Protein AF-A0A7H1B379-F1 (afdb_monomer_lite)

Foldseek 3Di:
DPPPDDDDDDDDDDPVVVCVVPPLDDDDQLADDPDCPPPDDPVSVVSRVVSCCCPNPPNDDHRDDPVRVCVVVVVVVVVVVVD

Sequence (83 aa):
MARGEVVEVQEPLSRGELYRLTAHEQPVAYALEPGGARGFSFRQRVRARLAKAMFGPGTFVPKATAE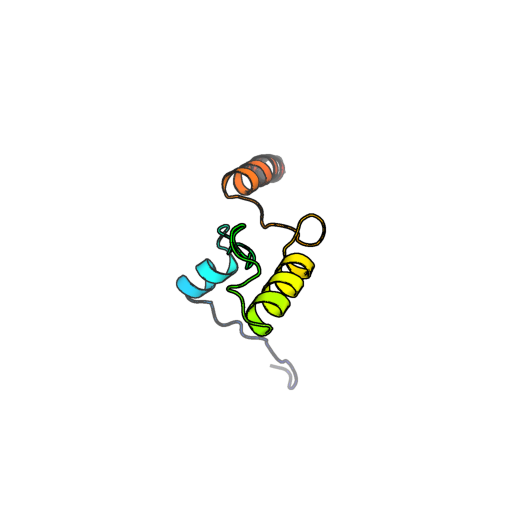EYRALHAGWHESERAD

Structure (mmCIF, N/CA/C/O backbone):
data_AF-A0A7H1B379-F1
#
_entry.id   AF-A0A7H1B379-F1
#
loop_
_atom_site.group_PDB
_atom_site.id
_atom_site.type_symbol
_atom_site.label_atom_id
_atom_site.label_alt_id
_atom_site.label_comp_id
_atom_site.label_asym_id
_atom_site.label_entity_id
_atom_site.label_seq_id
_atom_site.pdbx_PDB_ins_code
_atom_site.Cartn_x
_atom_site.Cartn_y
_atom_site.Cartn_z
_atom_site.occupancy
_atom_site.B_iso_or_equiv
_atom_site.auth_seq_id
_atom_site.auth_comp_id
_atom_site.auth_asym_id
_atom_site.auth_atom_id
_atom_site.pdbx_PDB_model_num
ATOM 1 N N . MET A 1 1 ? 36.398 -12.337 -23.650 1.00 56.53 1 MET A N 1
ATOM 2 C CA . MET A 1 1 ? 35.824 -11.666 -22.470 1.00 56.53 1 MET A CA 1
ATOM 3 C C . MET A 1 1 ? 36.947 -10.923 -21.771 1.00 56.53 1 MET A C 1
ATOM 5 O O . MET A 1 1 ? 37.856 -11.567 -21.250 1.00 56.53 1 MET A O 1
ATOM 9 N N . ALA A 1 2 ? 36.975 -9.595 -21.898 1.00 67.62 2 ALA A N 1
ATOM 10 C CA . ALA A 1 2 ? 37.982 -8.762 -21.248 1.00 67.62 2 ALA A CA 1
ATOM 11 C C . ALA A 1 2 ? 37.813 -8.871 -19.724 1.00 67.62 2 ALA A C 1
ATOM 13 O O . ALA A 1 2 ? 36.696 -8.942 -19.215 1.00 67.62 2 ALA A O 1
ATOM 14 N N . ARG A 1 3 ? 38.920 -8.963 -18.983 1.00 65.19 3 ARG A N 1
ATOM 15 C CA . ARG A 1 3 ? 38.877 -9.120 -17.523 1.00 65.19 3 ARG A CA 1
ATOM 16 C C . ARG A 1 3 ? 38.347 -7.819 -16.908 1.00 65.19 3 ARG A C 1
ATOM 18 O O . ARG A 1 3 ? 39.074 -6.833 -16.905 1.00 65.19 3 ARG A O 1
ATOM 25 N N . GLY A 1 4 ? 37.107 -7.824 -16.414 1.00 78.19 4 GLY A N 1
ATOM 26 C CA . GLY A 1 4 ? 36.507 -6.680 -15.709 1.00 78.19 4 GLY A CA 1
ATOM 27 C C . GLY A 1 4 ? 35.033 -6.395 -16.014 1.00 78.19 4 GLY A C 1
ATOM 28 O O . GLY A 1 4 ? 34.441 -5.568 -15.330 1.00 78.19 4 GLY A O 1
ATOM 29 N N . GLU A 1 5 ? 34.424 -7.063 -16.994 1.00 78.94 5 GLU A N 1
ATOM 30 C CA . GLU A 1 5 ? 32.997 -6.887 -17.287 1.00 78.94 5 GLU A CA 1
ATOM 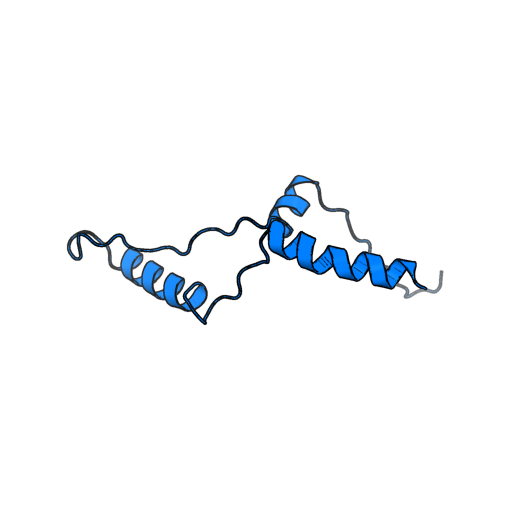31 C C . GLU A 1 5 ? 32.142 -7.676 -16.284 1.00 78.94 5 GLU A C 1
ATOM 33 O O . GLU A 1 5 ? 32.229 -8.902 -16.196 1.00 78.94 5 GLU A O 1
ATOM 38 N N . VAL A 1 6 ? 31.327 -6.959 -15.510 1.00 85.19 6 VAL A N 1
ATOM 39 C CA . VAL A 1 6 ? 30.289 -7.533 -14.647 1.00 85.19 6 VAL A CA 1
ATOM 40 C C . VAL A 1 6 ? 28.964 -7.411 -15.387 1.00 85.19 6 VAL A C 1
ATOM 42 O O . VAL A 1 6 ? 28.618 -6.326 -15.852 1.00 85.19 6 VAL A O 1
ATOM 45 N N . VAL A 1 7 ? 28.224 -8.514 -15.489 1.00 85.94 7 VAL A N 1
ATOM 46 C CA . VAL A 1 7 ? 26.847 -8.513 -15.989 1.00 85.94 7 VAL A CA 1
ATOM 47 C C . VAL A 1 7 ? 25.896 -8.664 -14.811 1.00 85.94 7 VAL A C 1
ATOM 49 O O . VAL A 1 7 ? 26.070 -9.547 -13.970 1.00 85.94 7 VAL A O 1
ATOM 52 N N . GLU A 1 8 ? 24.895 -7.794 -14.742 1.00 89.00 8 GLU A N 1
ATOM 53 C CA . GLU A 1 8 ? 23.793 -7.963 -13.805 1.00 89.00 8 GLU A CA 1
ATOM 54 C C . GLU A 1 8 ? 22.820 -8.996 -14.378 1.00 89.00 8 GLU A C 1
ATOM 56 O O . GLU A 1 8 ? 22.284 -8.827 -15.474 1.00 89.00 8 GLU A O 1
ATOM 61 N N . VAL A 1 9 ? 22.618 -10.091 -13.649 1.00 90.38 9 VAL A N 1
ATOM 62 C CA . VAL A 1 9 ? 21.652 -11.128 -14.016 1.00 90.38 9 VAL A CA 1
ATOM 63 C C . VAL A 1 9 ? 20.400 -10.914 -13.174 1.00 90.38 9 VAL A C 1
ATOM 65 O O . VAL A 1 9 ? 20.448 -11.061 -11.956 1.00 90.38 9 VAL A O 1
ATOM 68 N N . GLN A 1 10 ? 19.289 -10.572 -13.826 1.00 92.00 10 GLN A N 1
ATOM 69 C CA . GLN A 1 10 ? 17.987 -10.435 -13.172 1.00 92.00 10 GLN A CA 1
ATOM 70 C C . GLN A 1 10 ? 17.286 -11.795 -13.121 1.00 92.00 10 GLN A C 1
ATOM 72 O O . GLN A 1 10 ? 17.041 -12.406 -14.164 1.00 92.00 10 GLN A O 1
ATOM 77 N N . GLU A 1 11 ? 16.940 -12.265 -11.924 1.00 93.81 11 GLU A N 1
ATOM 78 C CA . GLU A 1 11 ? 16.074 -13.435 -11.757 1.00 93.81 11 GLU A CA 1
ATOM 79 C C . GLU A 1 11 ? 14.603 -13.030 -11.973 1.00 93.81 11 GLU A C 1
ATOM 81 O O . GLU A 1 11 ? 14.135 -12.073 -11.347 1.00 93.81 11 GLU A O 1
ATOM 86 N N . PRO A 1 12 ? 13.842 -13.723 -12.846 1.00 93.19 12 PRO A N 1
ATOM 87 C CA . PRO A 1 12 ? 12.427 -13.433 -13.026 1.00 93.19 12 PRO A CA 1
ATOM 88 C C . PRO A 1 12 ? 11.634 -13.686 -11.745 1.00 93.19 12 PRO A C 1
ATOM 90 O O . PRO A 1 12 ? 11.714 -14.758 -11.147 1.00 93.19 12 PRO A O 1
ATOM 93 N N . LEU A 1 13 ? 10.791 -12.726 -11.376 1.00 95.69 13 LEU A N 1
ATOM 94 C CA . LEU A 1 13 ? 9.861 -12.900 -10.268 1.00 95.69 13 LEU A CA 1
ATOM 95 C C . LEU A 1 13 ? 8.809 -13.962 -10.596 1.00 95.69 13 LEU A C 1
ATOM 97 O O . LEU A 1 13 ? 8.292 -14.045 -11.716 1.00 95.69 13 LEU A O 1
ATOM 101 N N . SER A 1 14 ? 8.421 -14.731 -9.583 1.00 96.38 14 SER A N 1
ATOM 102 C CA . SER A 1 14 ? 7.274 -15.623 -9.691 1.00 96.38 14 SER A CA 1
ATOM 103 C C . SER A 1 14 ? 5.984 -14.829 -9.932 1.00 96.38 14 SER A C 1
ATOM 105 O O . SER A 1 14 ? 5.846 -13.653 -9.577 1.00 96.38 14 SER A O 1
ATOM 107 N N . ARG A 1 15 ? 4.960 -15.494 -10.479 1.00 94.19 15 ARG A N 1
ATOM 108 C CA . ARG A 1 15 ? 3.662 -14.855 -10.751 1.00 94.19 15 ARG A CA 1
ATOM 109 C C . ARG A 1 15 ? 3.009 -14.255 -9.497 1.00 94.19 15 ARG A C 1
ATOM 111 O O . ARG A 1 15 ? 2.345 -13.226 -9.590 1.00 94.19 15 ARG A O 1
ATOM 118 N N . GLY A 1 16 ? 3.200 -14.878 -8.333 1.00 94.12 16 GLY A N 1
ATOM 119 C CA . GLY A 1 16 ? 2.672 -14.372 -7.063 1.00 94.12 16 GLY A CA 1
ATOM 120 C C . GLY A 1 16 ? 3.384 -13.108 -6.577 1.00 94.12 16 GLY A C 1
ATOM 121 O O . GLY A 1 16 ? 2.748 -12.220 -6.010 1.00 94.12 16 GLY A O 1
ATOM 122 N N . GLU A 1 17 ? 4.688 -12.994 -6.825 1.00 94.25 17 GLU A N 1
ATOM 123 C CA . GLU A 1 17 ? 5.467 -11.795 -6.498 1.00 94.25 17 GLU A CA 1
ATOM 124 C C . GLU A 1 17 ? 5.116 -10.636 -7.421 1.00 94.25 17 GLU A C 1
ATOM 126 O O . GLU A 1 17 ? 4.884 -9.529 -6.937 1.00 94.25 17 GLU A O 1
ATOM 131 N N . LEU A 1 18 ? 4.971 -10.910 -8.721 1.00 93.50 18 LEU A N 1
ATOM 132 C CA . LEU A 1 18 ? 4.467 -9.929 -9.678 1.00 93.50 18 LEU A CA 1
ATOM 133 C C . LEU A 1 18 ? 3.105 -9.396 -9.238 1.00 93.50 18 LEU A C 1
ATOM 135 O O . LEU A 1 18 ? 2.957 -8.188 -9.096 1.00 93.50 18 LEU A O 1
ATOM 139 N N . TYR A 1 19 ? 2.149 -10.282 -8.928 1.00 90.31 19 TYR A N 1
ATOM 140 C CA . TYR A 1 19 ? 0.830 -9.872 -8.443 1.00 90.31 19 TYR A CA 1
ATOM 141 C C . TYR A 1 19 ? 0.923 -8.974 -7.203 1.00 90.31 19 TYR A C 1
ATOM 143 O O . TYR A 1 19 ? 0.269 -7.940 -7.143 1.00 90.31 19 TYR A O 1
ATOM 151 N N . ARG A 1 20 ? 1.769 -9.315 -6.225 1.00 88.19 20 ARG A N 1
ATOM 152 C CA . ARG A 1 20 ? 1.936 -8.512 -5.003 1.00 88.19 20 ARG A CA 1
ATOM 153 C C . ARG A 1 20 ? 2.406 -7.084 -5.298 1.00 88.19 20 ARG A C 1
ATOM 155 O O . ARG A 1 20 ? 1.985 -6.148 -4.624 1.00 88.19 20 ARG A O 1
ATOM 162 N N . LEU A 1 21 ? 3.282 -6.919 -6.285 1.00 87.44 21 LEU A N 1
ATOM 163 C CA . LEU A 1 21 ? 3.838 -5.618 -6.655 1.00 87.44 21 LEU A CA 1
ATOM 164 C C . LEU A 1 21 ? 2.873 -4.812 -7.533 1.00 87.44 21 LEU A C 1
ATOM 166 O O . LEU A 1 21 ? 2.717 -3.602 -7.337 1.00 87.44 21 LEU A O 1
ATOM 170 N N . THR A 1 22 ? 2.189 -5.477 -8.463 1.00 88.38 22 THR A N 1
ATOM 171 C CA . THR A 1 22 ? 1.376 -4.823 -9.496 1.00 88.38 22 THR A CA 1
ATOM 172 C C . THR A 1 22 ? -0.114 -4.763 -9.179 1.00 88.38 22 THR A C 1
ATOM 174 O O . THR A 1 22 ? -0.837 -4.047 -9.865 1.00 88.38 22 THR A O 1
ATOM 177 N N . ALA A 1 23 ? -0.590 -5.436 -8.127 1.00 90.44 23 ALA A N 1
ATOM 178 C CA . ALA A 1 23 ? -1.994 -5.383 -7.737 1.00 90.44 23 ALA A CA 1
ATOM 179 C C . ALA A 1 23 ? -2.456 -3.940 -7.476 1.00 90.44 23 ALA A C 1
ATOM 181 O O . ALA A 1 23 ? -1.784 -3.150 -6.794 1.00 90.44 23 ALA A O 1
ATOM 182 N N . HIS A 1 24 ? -3.634 -3.636 -8.023 1.00 88.50 24 HIS A N 1
ATOM 183 C CA . HIS A 1 24 ? -4.321 -2.357 -7.866 1.00 88.50 24 HIS A CA 1
ATOM 184 C C . HIS A 1 24 ? -4.992 -2.231 -6.493 1.00 88.50 24 HIS A C 1
ATOM 186 O O . HIS A 1 24 ? -5.072 -1.131 -5.956 1.00 88.50 24 HIS A O 1
ATOM 192 N N . GLU A 1 25 ? -5.426 -3.347 -5.895 1.00 84.62 25 GLU A N 1
ATOM 193 C CA . GLU A 1 25 ? -6.016 -3.365 -4.553 1.00 84.62 25 GLU A CA 1
ATOM 194 C C . GLU A 1 25 ? -5.014 -2.820 -3.523 1.00 84.62 25 GLU A C 1
ATOM 196 O O . GLU A 1 25 ? -3.886 -3.309 -3.413 1.00 84.62 25 GLU A O 1
ATOM 201 N N . GLN A 1 26 ? -5.413 -1.775 -2.792 1.00 79.75 26 GLN A N 1
ATOM 202 C CA . GLN A 1 26 ? -4.606 -1.165 -1.738 1.00 79.75 26 GLN A CA 1
ATOM 203 C C . GLN A 1 26 ? -5.210 -1.479 -0.367 1.00 79.75 26 GLN A C 1
ATOM 205 O O . GLN A 1 26 ? -6.419 -1.315 -0.185 1.00 79.75 26 GLN A O 1
ATOM 210 N N . PRO A 1 27 ? -4.398 -1.892 0.620 1.00 75.75 27 PRO A N 1
ATOM 211 C CA . PRO A 1 27 ? -4.886 -2.069 1.978 1.00 75.75 27 PRO A CA 1
ATOM 212 C C . PRO A 1 27 ? -5.373 -0.732 2.543 1.00 75.75 27 PRO A C 1
ATOM 214 O O . PRO A 1 27 ? -4.724 0.304 2.389 1.00 75.75 27 PRO A O 1
ATOM 217 N N . VAL A 1 28 ? -6.510 -0.761 3.236 1.00 82.81 28 VAL A N 1
ATOM 218 C CA . VAL A 1 28 ? -7.065 0.433 3.879 1.00 82.81 28 VAL A CA 1
ATOM 219 C C . VAL A 1 28 ? -6.182 0.836 5.060 1.00 82.81 28 VAL A C 1
ATOM 221 O O . VAL A 1 28 ? -5.746 -0.003 5.855 1.00 82.81 28 VAL A O 1
ATOM 224 N N . ALA A 1 29 ? -5.923 2.138 5.181 1.00 86.19 29 ALA A N 1
ATOM 225 C CA . ALA A 1 29 ? -5.197 2.701 6.309 1.00 86.19 29 ALA A CA 1
ATOM 226 C C . ALA A 1 29 ? -5.842 2.281 7.637 1.00 86.19 29 ALA A C 1
ATOM 228 O O . ALA A 1 29 ? -7.061 2.332 7.793 1.00 86.19 29 ALA A O 1
ATOM 229 N N . TYR A 1 30 ? -5.022 1.905 8.622 1.00 90.12 30 TYR A N 1
ATOM 230 C CA . TYR A 1 30 ? -5.534 1.552 9.944 1.00 90.12 30 TYR A CA 1
ATOM 231 C C . TYR A 1 30 ? -6.295 2.735 10.564 1.00 90.12 30 TYR A C 1
ATOM 233 O O . TYR A 1 30 ? -5.704 3.777 10.856 1.00 90.12 30 TYR A O 1
ATOM 241 N N . ALA A 1 31 ? -7.589 2.543 10.806 1.00 89.50 31 ALA A N 1
ATOM 242 C CA . ALA A 1 31 ? -8.473 3.514 11.430 1.00 89.50 31 ALA A CA 1
ATOM 243 C C . ALA A 1 31 ? -9.086 2.944 12.717 1.00 89.50 31 ALA A C 1
ATOM 245 O O . ALA A 1 31 ? -9.221 1.732 12.885 1.00 89.50 31 ALA A O 1
ATOM 246 N N . LEU A 1 32 ? -9.415 3.835 13.652 1.00 89.12 32 LEU A N 1
ATOM 247 C CA . LEU A 1 32 ? -10.211 3.491 14.828 1.00 89.12 32 LEU A CA 1
ATOM 248 C C . LEU A 1 32 ? -11.668 3.813 14.515 1.00 89.12 32 LEU A C 1
ATOM 250 O O . LEU A 1 32 ? -11.966 4.953 14.159 1.00 89.12 32 LEU A O 1
ATOM 254 N N . GLU A 1 33 ? -12.553 2.837 14.692 1.00 82.81 33 GLU A N 1
ATOM 255 C CA . GLU A 1 33 ? -13.986 3.036 14.486 1.00 82.81 33 GLU A CA 1
ATOM 256 C C . GLU A 1 33 ? -14.557 4.070 15.479 1.00 82.81 33 GLU A C 1
ATOM 258 O O . GLU A 1 33 ? -14.202 4.061 16.671 1.00 82.81 33 GLU A O 1
ATOM 263 N N . PRO A 1 34 ? -15.443 4.976 15.026 1.00 70.00 34 PRO A N 1
ATOM 264 C CA . PRO A 1 34 ? -16.122 5.914 15.907 1.00 70.00 34 PRO A CA 1
ATOM 265 C C . PRO A 1 34 ? -17.083 5.152 16.834 1.00 70.00 34 PRO A C 1
ATOM 267 O O . PRO A 1 34 ? -18.006 4.488 16.379 1.00 70.00 34 PRO A O 1
ATOM 270 N N . GLY A 1 35 ? -16.867 5.235 18.153 1.00 67.56 35 GLY A N 1
ATOM 271 C CA . GLY A 1 35 ? -17.734 4.547 19.124 1.00 67.56 35 GLY A CA 1
ATOM 272 C C . GLY A 1 35 ? -17.144 4.260 20.506 1.00 67.56 35 GLY A C 1
ATOM 273 O O . GLY A 1 35 ? -17.877 3.871 21.408 1.00 67.56 35 GLY A O 1
ATOM 274 N N . GLY A 1 36 ? -15.849 4.490 20.745 1.00 58.12 36 GLY A N 1
ATOM 275 C CA . GLY A 1 36 ? -15.307 4.253 22.084 1.00 58.12 36 GLY A CA 1
ATOM 276 C C . GLY A 1 36 ? -13.896 4.767 22.310 1.00 58.12 36 GLY A C 1
ATOM 277 O O . GLY A 1 36 ? -12.945 3.993 22.322 1.00 58.12 36 GLY A O 1
ATOM 278 N N . ALA A 1 37 ? -13.747 6.055 22.635 1.00 57.91 37 ALA A N 1
ATOM 279 C CA . ALA A 1 37 ? -12.474 6.596 23.133 1.00 57.91 37 ALA A CA 1
ATOM 280 C C . ALA A 1 37 ? -11.954 5.861 24.396 1.00 57.91 37 ALA A C 1
ATOM 282 O O . ALA A 1 37 ? -10.764 5.938 24.709 1.00 57.91 37 ALA A O 1
ATOM 283 N N . ARG A 1 38 ? -12.834 5.125 25.096 1.00 65.38 38 ARG A N 1
ATOM 284 C CA . ARG A 1 38 ? -12.532 4.318 26.292 1.00 65.38 38 ARG A CA 1
ATOM 285 C C . ARG A 1 38 ? -12.048 2.887 26.017 1.00 65.38 38 ARG A C 1
ATOM 287 O O . ARG A 1 38 ? -11.698 2.212 26.974 1.00 65.38 38 ARG A O 1
ATOM 294 N N . GLY A 1 39 ? -11.990 2.429 24.764 1.00 77.56 39 GLY A N 1
ATOM 295 C CA . GLY A 1 39 ? -11.617 1.041 24.437 1.00 77.56 39 GLY A CA 1
ATOM 296 C C . GLY A 1 39 ? -10.214 0.839 23.854 1.00 77.56 39 GLY A C 1
ATOM 297 O O . GLY A 1 39 ? -9.742 -0.292 23.783 1.00 77.56 39 GLY A O 1
ATOM 298 N N . PHE A 1 40 ? -9.531 1.903 23.424 1.00 86.38 40 PHE A N 1
ATOM 299 C CA . PHE A 1 40 ? -8.282 1.765 22.670 1.00 86.38 40 PHE A CA 1
ATOM 300 C C . PHE A 1 40 ? -7.037 1.959 23.535 1.00 86.38 40 PHE A C 1
ATOM 302 O O . PHE A 1 40 ? -6.871 2.963 24.231 1.00 86.38 40 PHE A O 1
ATOM 309 N N . SER A 1 41 ? -6.100 1.023 23.417 1.00 90.94 41 SER A N 1
ATOM 310 C CA . SER A 1 41 ? -4.754 1.140 23.969 1.00 90.94 41 SER A CA 1
ATOM 311 C C . SER A 1 41 ? -4.003 2.346 23.388 1.00 90.94 41 SER A C 1
ATOM 313 O O . SER A 1 41 ? -4.297 2.858 22.303 1.00 90.94 41 SER A O 1
ATOM 315 N N . PHE A 1 42 ? -2.968 2.799 24.098 1.00 92.00 42 PHE A N 1
ATOM 316 C CA . PHE A 1 42 ? -2.059 3.828 23.585 1.00 92.00 42 PHE A CA 1
ATOM 317 C C . PHE A 1 42 ? -1.437 3.431 22.235 1.00 92.00 42 PHE A C 1
ATOM 319 O O . PHE A 1 42 ? -1.417 4.240 21.311 1.00 92.00 42 PHE A O 1
ATOM 326 N N . ARG 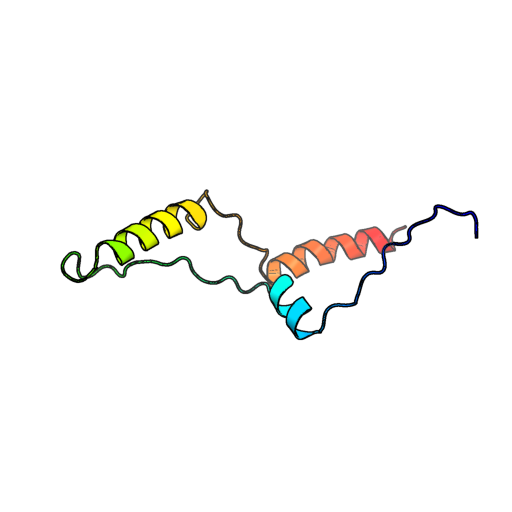A 1 43 ? -1.022 2.165 22.081 1.00 94.44 43 ARG A N 1
ATOM 327 C CA . ARG A 1 43 ? -0.424 1.651 20.838 1.00 94.44 43 ARG A CA 1
ATOM 328 C C . ARG A 1 43 ? -1.380 1.749 19.648 1.00 94.44 43 ARG A C 1
ATOM 330 O O . ARG A 1 43 ? -0.967 2.193 18.582 1.00 94.44 43 ARG A O 1
ATOM 337 N N . GLN A 1 44 ? -2.656 1.405 19.833 1.00 92.88 44 GLN A N 1
ATOM 338 C CA . GLN A 1 44 ? -3.678 1.545 18.785 1.00 92.88 44 GLN A CA 1
ATOM 339 C C . GLN A 1 44 ? -3.858 3.010 18.370 1.00 92.88 44 GLN A C 1
ATOM 341 O O . GLN A 1 44 ? -3.901 3.318 17.183 1.00 92.88 44 GLN A O 1
ATOM 346 N N . ARG A 1 45 ? -3.874 3.935 19.336 1.00 91.44 45 ARG A N 1
ATOM 347 C CA . ARG A 1 45 ? -3.978 5.377 19.059 1.00 91.44 45 ARG A CA 1
ATOM 348 C C . ARG A 1 45 ? -2.773 5.922 18.295 1.00 91.44 45 ARG A C 1
ATOM 350 O O . ARG A 1 45 ? -2.953 6.705 17.365 1.00 91.44 45 ARG A O 1
ATOM 357 N N . VAL A 1 46 ? -1.561 5.501 18.656 1.00 95.00 46 VAL A N 1
ATOM 358 C CA . VAL A 1 46 ? -0.338 5.872 17.925 1.00 95.00 46 VAL A CA 1
ATOM 359 C C . VAL A 1 46 ? -0.368 5.308 16.506 1.00 95.00 46 VAL A C 1
ATOM 361 O O . VAL A 1 46 ? -0.147 6.054 15.556 1.00 95.00 46 VAL A O 1
ATOM 364 N N . ARG A 1 47 ? -0.724 4.027 16.345 1.00 94.75 47 ARG A N 1
ATOM 365 C CA . ARG A 1 47 ? -0.842 3.388 15.028 1.00 94.75 47 ARG A CA 1
ATOM 366 C C . ARG A 1 47 ? -1.846 4.112 14.132 1.00 94.75 47 ARG A C 1
ATOM 368 O O . ARG A 1 47 ? -1.534 4.362 12.977 1.00 94.75 47 ARG A O 1
ATOM 375 N N . ALA A 1 48 ? -3.010 4.491 14.659 1.00 92.88 48 ALA A N 1
ATOM 376 C CA . ALA A 1 48 ? -4.028 5.229 13.908 1.00 92.88 48 ALA A CA 1
ATOM 377 C C . ALA A 1 48 ? -3.558 6.623 13.486 1.00 92.88 48 ALA A C 1
ATOM 379 O O . ALA A 1 48 ? -3.797 7.046 12.358 1.00 92.88 48 ALA A O 1
ATOM 380 N N . ARG A 1 49 ? -2.840 7.330 14.367 1.00 93.19 49 ARG A N 1
ATOM 381 C CA . ARG A 1 49 ? -2.239 8.626 14.027 1.00 93.19 49 ARG A CA 1
ATOM 382 C C . ARG A 1 49 ? -1.212 8.500 12.907 1.00 93.19 49 ARG A C 1
ATOM 384 O O . ARG A 1 49 ? -1.273 9.277 11.961 1.00 93.19 49 ARG A O 1
ATOM 391 N N . LEU A 1 50 ? -0.309 7.525 13.001 1.00 95.44 50 LEU A N 1
ATOM 392 C CA . LEU A 1 50 ? 0.713 7.308 11.980 1.00 95.44 50 LEU A CA 1
ATOM 393 C C . LEU A 1 50 ? 0.091 6.866 10.651 1.00 95.44 50 LEU A C 1
ATOM 395 O O . LEU A 1 50 ? 0.440 7.405 9.608 1.00 95.44 50 LEU A O 1
ATOM 399 N N . ALA A 1 51 ? -0.881 5.954 10.693 1.00 93.69 51 ALA A N 1
ATOM 400 C CA . ALA A 1 51 ? -1.596 5.514 9.503 1.00 93.69 51 ALA A CA 1
ATOM 401 C C . ALA A 1 51 ? -2.310 6.680 8.810 1.00 93.69 51 ALA A C 1
ATOM 403 O O . ALA A 1 51 ? -2.180 6.829 7.603 1.00 93.69 51 ALA A O 1
ATOM 404 N N . LYS A 1 52 ? -2.983 7.562 9.558 1.00 91.25 52 LYS A N 1
ATOM 405 C CA . LYS A 1 52 ? -3.579 8.779 8.988 1.00 91.25 52 LYS A CA 1
ATOM 406 C C . LYS A 1 52 ? -2.527 9.725 8.401 1.00 91.25 52 LYS A C 1
ATOM 408 O O . LYS A 1 52 ? -2.783 10.342 7.377 1.00 91.25 52 LYS A O 1
ATOM 413 N N . ALA A 1 53 ? -1.366 9.859 9.040 1.00 93.25 53 ALA A N 1
ATOM 414 C CA . ALA A 1 53 ? -0.299 10.722 8.540 1.00 93.25 53 ALA A CA 1
ATOM 415 C C . ALA A 1 53 ? 0.322 10.188 7.240 1.00 93.25 53 ALA A C 1
ATOM 417 O O . ALA A 1 53 ? 0.633 10.978 6.361 1.00 93.25 53 ALA A O 1
ATOM 418 N N . MET A 1 54 ? 0.466 8.869 7.095 1.00 92.25 54 MET A N 1
ATOM 419 C CA . MET A 1 54 ? 1.104 8.247 5.925 1.00 92.25 54 MET A CA 1
ATOM 420 C C . MET A 1 54 ? 0.134 7.904 4.789 1.00 92.25 54 MET A C 1
ATOM 422 O O . MET A 1 54 ? 0.529 7.896 3.632 1.00 92.25 54 MET A O 1
ATOM 426 N N . PHE A 1 55 ? -1.115 7.576 5.123 1.00 91.31 55 PHE A N 1
ATOM 427 C CA . PHE A 1 55 ? -2.100 7.000 4.200 1.00 91.31 55 PHE A CA 1
ATOM 428 C C . PHE A 1 55 ? -3.407 7.810 4.139 1.00 91.31 55 PHE A C 1
ATOM 430 O O . PHE A 1 55 ? -4.427 7.323 3.656 1.00 91.31 55 PHE A O 1
ATOM 437 N N . GLY A 1 56 ? -3.415 9.019 4.705 1.00 88.06 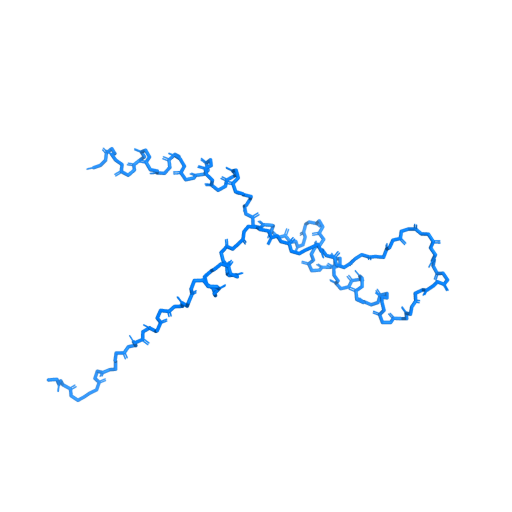56 GLY A N 1
ATOM 438 C CA . GLY A 1 56 ? -4.593 9.873 4.779 1.00 88.06 56 GLY A CA 1
ATOM 439 C C . GLY A 1 56 ? -4.782 10.761 3.546 1.00 88.06 56 GLY A C 1
ATOM 440 O O . GLY A 1 56 ? -3.931 10.810 2.654 1.00 88.06 56 GLY A O 1
ATOM 441 N N . PRO A 1 57 ? -5.899 11.510 3.497 1.00 86.88 57 PRO A N 1
ATOM 442 C CA . PRO A 1 57 ? -6.156 12.465 2.425 1.00 86.88 57 PRO A CA 1
ATOM 443 C C . PRO A 1 57 ? -5.008 13.470 2.285 1.00 86.88 57 PRO A C 1
ATOM 445 O O . PRO A 1 57 ? -4.614 14.105 3.263 1.00 86.88 57 PRO A O 1
ATOM 448 N N . GLY A 1 58 ? -4.476 13.613 1.071 1.00 89.62 58 GLY A N 1
ATOM 449 C CA . GLY A 1 58 ? -3.388 14.547 0.766 1.00 89.62 58 GLY A CA 1
ATOM 450 C C . GLY A 1 58 ? -1.992 14.105 1.218 1.00 89.62 58 GLY A C 1
ATOM 451 O O . GLY A 1 58 ? -1.032 14.816 0.944 1.00 89.62 58 GLY A O 1
ATOM 452 N N . THR A 1 59 ? -1.852 12.949 1.875 1.00 90.25 59 THR A N 1
ATOM 453 C CA . THR A 1 59 ? -0.543 12.396 2.272 1.00 90.25 59 THR A CA 1
ATOM 454 C C . THR A 1 59 ? -0.214 11.066 1.602 1.00 90.25 59 THR A C 1
ATOM 456 O O . THR A 1 59 ? 0.882 10.540 1.779 1.00 90.25 59 THR A O 1
ATOM 459 N N . PHE A 1 60 ? -1.141 10.554 0.791 1.00 89.25 60 PHE A N 1
ATOM 460 C CA . PHE A 1 60 ? -1.013 9.309 0.052 1.00 89.25 60 PHE A CA 1
ATOM 461 C C . PHE A 1 60 ? -1.474 9.480 -1.386 1.00 89.25 60 PHE A C 1
ATOM 463 O O . PHE A 1 60 ? -2.545 10.031 -1.642 1.00 89.25 60 PHE A O 1
ATOM 470 N N . VAL A 1 61 ? -0.666 8.973 -2.312 1.00 89.00 61 VAL A N 1
ATOM 471 C CA . VAL A 1 61 ? -1.025 8.873 -3.725 1.00 89.00 61 VAL A CA 1
ATOM 472 C C . VAL A 1 61 ? -1.514 7.444 -3.963 1.00 89.00 61 VAL A C 1
ATOM 474 O O . VAL A 1 61 ? -0.696 6.521 -3.901 1.00 89.00 61 VAL A O 1
ATOM 477 N N . PRO A 1 62 ? -2.824 7.221 -4.178 1.00 87.12 62 PRO A N 1
ATOM 478 C CA . PRO A 1 62 ? -3.331 5.885 -4.445 1.00 87.12 62 PRO A CA 1
ATOM 479 C C . PRO A 1 62 ? -2.803 5.378 -5.788 1.00 87.12 62 PRO A C 1
ATOM 481 O O . PRO A 1 62 ? -2.605 6.152 -6.727 1.00 87.12 62 PRO A O 1
ATOM 484 N N . LYS A 1 63 ? -2.599 4.060 -5.897 1.00 88.88 63 LYS A N 1
ATOM 485 C CA . LYS A 1 63 ? -2.401 3.442 -7.211 1.00 88.88 63 LYS A CA 1
ATOM 486 C C . LYS A 1 63 ? -3.650 3.672 -8.060 1.00 88.88 63 LYS A C 1
ATOM 488 O O . LYS A 1 63 ? -4.758 3.683 -7.525 1.00 88.88 63 LYS A O 1
ATOM 493 N N . ALA A 1 64 ? -3.460 3.781 -9.373 1.00 90.06 64 ALA A N 1
ATOM 494 C CA . ALA A 1 64 ? -4.575 3.778 -10.308 1.00 90.06 64 ALA A CA 1
ATOM 495 C C . ALA A 1 64 ? -5.424 2.520 -10.095 1.00 90.06 64 ALA A C 1
ATOM 497 O O . ALA A 1 64 ? -4.890 1.411 -9.958 1.00 90.06 64 ALA A O 1
ATOM 498 N N . THR A 1 65 ? -6.740 2.694 -10.085 1.00 90.31 65 THR A N 1
ATOM 499 C CA . THR A 1 65 ? -7.683 1.579 -10.161 1.00 90.31 65 THR A CA 1
ATOM 500 C C . THR A 1 65 ? -7.519 0.828 -11.481 1.00 90.31 65 THR A C 1
ATOM 502 O O . THR A 1 65 ? -6.895 1.308 -12.431 1.00 90.31 65 THR A O 1
ATOM 505 N N . ALA A 1 66 ? -8.098 -0.370 -11.564 1.00 89.06 66 ALA A N 1
ATOM 506 C CA . ALA A 1 66 ? -8.054 -1.144 -12.796 1.00 89.06 66 ALA A CA 1
ATOM 507 C C . ALA A 1 66 ? -8.784 -0.423 -13.951 1.00 89.06 66 ALA A C 1
ATOM 509 O O . ALA A 1 66 ? -8.326 -0.500 -15.090 1.00 89.06 66 ALA A O 1
ATOM 510 N N . GLU A 1 67 ? -9.889 0.290 -13.680 1.00 90.81 67 GLU A N 1
ATOM 511 C CA . GLU A 1 67 ? -10.554 1.137 -14.684 1.00 90.81 67 GLU A CA 1
ATOM 512 C C . GLU A 1 67 ? -9.661 2.291 -15.145 1.00 90.81 67 GLU A C 1
ATOM 514 O O . GLU A 1 67 ? -9.468 2.455 -16.349 1.00 90.81 67 GLU A O 1
ATOM 519 N N . GLU A 1 68 ? -9.101 3.067 -14.211 1.00 90.62 68 GLU A N 1
ATOM 520 C CA . GLU A 1 68 ? -8.252 4.221 -14.533 1.00 90.62 68 GLU A CA 1
ATOM 521 C C . GLU A 1 68 ? -6.998 3.797 -15.296 1.00 90.62 68 GLU A C 1
ATOM 523 O O . GLU A 1 68 ? -6.638 4.435 -16.279 1.00 90.62 68 GLU A O 1
ATOM 528 N N . TYR A 1 69 ? -6.365 2.690 -14.897 1.00 89.62 69 TYR A N 1
ATOM 529 C CA . TYR A 1 69 ? -5.211 2.142 -15.603 1.00 89.62 69 TYR A CA 1
ATOM 530 C C . TYR A 1 69 ? -5.553 1.806 -17.059 1.00 89.62 69 TYR A C 1
ATOM 532 O O . TYR A 1 69 ? -4.835 2.214 -17.972 1.00 89.62 69 TYR A O 1
ATOM 540 N N . ARG A 1 70 ? -6.678 1.113 -17.293 1.00 90.50 70 ARG A N 1
ATOM 541 C CA . ARG A 1 70 ? -7.143 0.792 -18.651 1.00 90.50 70 ARG A CA 1
ATOM 542 C C . ARG A 1 70 ? -7.452 2.052 -19.456 1.00 90.50 70 ARG A C 1
ATOM 544 O O . ARG A 1 70 ? -7.069 2.118 -20.617 1.00 90.50 70 ARG A O 1
ATOM 551 N N . ALA A 1 71 ? -8.113 3.040 -18.856 1.00 90.38 71 ALA A N 1
ATOM 552 C CA . ALA A 1 71 ? -8.445 4.296 -19.525 1.00 90.38 71 ALA A CA 1
ATOM 553 C C . ALA A 1 71 ? -7.188 5.097 -19.905 1.00 90.38 71 ALA A C 1
ATOM 555 O O . ALA A 1 71 ? -7.103 5.603 -21.021 1.00 90.38 71 ALA A O 1
ATOM 556 N N . LEU A 1 72 ? -6.194 5.156 -19.010 1.00 87.06 72 LEU A N 1
ATOM 557 C CA . LEU A 1 72 ? -4.906 5.796 -19.273 1.00 87.06 72 LEU A CA 1
ATOM 558 C C . LEU A 1 72 ? -4.164 5.091 -20.411 1.00 87.06 72 LEU A C 1
ATOM 560 O O . LEU A 1 72 ? -3.709 5.756 -21.331 1.00 87.06 72 LEU A O 1
ATOM 564 N N . HIS A 1 73 ? -4.090 3.759 -20.401 1.00 84.62 73 HIS A N 1
ATOM 565 C CA . HIS A 1 73 ? -3.346 3.007 -21.418 1.00 84.62 73 HIS A CA 1
ATOM 566 C C . HIS A 1 73 ? -4.075 2.847 -22.761 1.00 84.62 73 HIS A C 1
ATOM 568 O O . HIS A 1 73 ? -3.418 2.630 -23.779 1.00 84.62 73 HIS A O 1
ATOM 574 N N . ALA A 1 74 ? -5.403 2.981 -22.802 1.00 80.19 74 ALA A N 1
ATOM 575 C CA . ALA A 1 74 ? -6.171 2.885 -24.044 1.00 80.19 74 ALA A CA 1
ATOM 576 C C . ALA A 1 74 ? -5.765 3.961 -25.067 1.00 80.19 74 ALA A C 1
ATOM 578 O O . ALA A 1 74 ? -5.638 3.650 -26.248 1.00 80.19 74 ALA A O 1
ATOM 579 N N . GLY A 1 75 ? -5.498 5.194 -24.616 1.00 65.88 75 GLY A N 1
ATOM 580 C CA . GLY A 1 75 ? -5.014 6.270 -25.490 1.00 65.88 75 GLY A CA 1
ATOM 581 C C . GLY A 1 75 ? -3.545 6.118 -25.907 1.00 65.88 75 GLY A C 1
ATOM 582 O O . GLY A 1 75 ? -3.179 6.512 -27.009 1.00 65.88 75 GLY A O 1
ATOM 583 N N . TRP A 1 76 ? -2.708 5.494 -25.069 1.00 60.41 76 TRP A N 1
ATOM 584 C CA . TRP A 1 76 ? -1.279 5.292 -25.356 1.00 60.41 76 TRP A CA 1
ATOM 585 C C . TRP A 1 76 ? -1.052 4.259 -26.470 1.00 60.41 76 TRP A C 1
ATOM 587 O O . TRP A 1 76 ? -0.226 4.467 -27.357 1.00 60.41 76 TRP A O 1
ATOM 5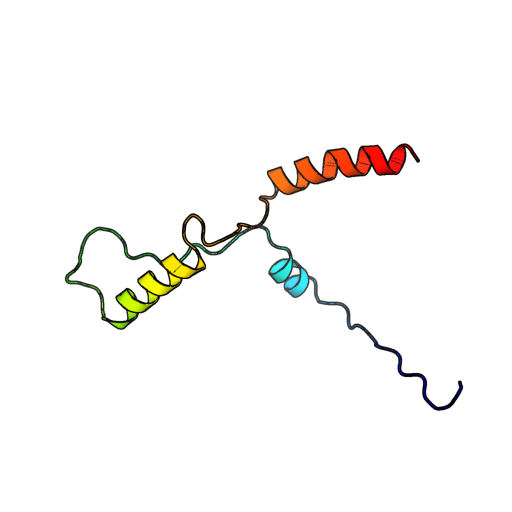97 N N . HIS A 1 77 ? -1.846 3.185 -26.490 1.00 55.06 77 HIS A N 1
ATOM 598 C CA . HIS A 1 77 ? -1.801 2.180 -27.560 1.00 55.06 77 HIS A CA 1
ATOM 599 C C . HIS A 1 77 ? -2.381 2.658 -28.901 1.00 55.06 77 HIS A C 1
ATOM 601 O O . HIS A 1 77 ? -2.239 1.972 -29.919 1.00 55.06 77 HIS A O 1
ATOM 607 N N . GLU A 1 78 ? -3.080 3.792 -28.925 1.00 54.66 78 GLU A N 1
ATOM 608 C CA . GLU A 1 78 ? -3.528 4.425 -30.166 1.00 54.66 78 GLU A CA 1
ATOM 609 C C . GLU A 1 78 ? -2.434 5.323 -30.756 1.00 54.66 78 GLU A C 1
ATOM 611 O O . GLU A 1 78 ? -2.223 5.279 -31.965 1.00 54.66 78 GLU A O 1
ATOM 616 N N . SER A 1 79 ? -1.657 6.023 -29.917 1.00 56.19 79 SER A N 1
ATOM 617 C CA . SER A 1 79 ? -0.472 6.771 -30.363 1.00 56.19 79 SER A CA 1
ATOM 618 C C . SER A 1 79 ? 0.675 5.876 -30.851 1.00 56.19 79 SER A C 1
ATOM 620 O O . SER A 1 79 ? 1.261 6.184 -31.875 1.00 56.19 79 SER A O 1
ATOM 622 N N . GLU A 1 80 ? 0.952 4.735 -30.206 1.00 53.38 80 GLU A N 1
ATOM 623 C CA . GLU A 1 80 ? 2.047 3.824 -30.615 1.00 53.38 80 GLU A CA 1
ATOM 624 C C . GLU A 1 80 ? 1.780 3.041 -31.916 1.00 53.38 80 GLU A C 1
ATOM 626 O O . GLU A 1 80 ? 2.691 2.428 -32.461 1.00 53.38 80 GLU A O 1
ATOM 631 N N . ARG A 1 81 ? 0.530 2.997 -32.402 1.00 51.84 81 ARG A N 1
ATOM 632 C CA . ARG A 1 81 ? 0.164 2.334 -33.674 1.00 51.84 81 ARG A CA 1
ATOM 633 C C . ARG A 1 81 ? 0.073 3.300 -34.856 1.00 51.84 81 ARG A C 1
ATOM 635 O O . ARG A 1 81 ? -0.180 2.852 -35.973 1.00 51.84 81 ARG A O 1
ATOM 642 N N . ALA A 1 82 ? 0.185 4.600 -34.595 1.00 53.44 82 ALA A N 1
ATOM 643 C CA . ALA A 1 82 ? 0.140 5.650 -35.606 1.00 53.44 82 ALA A CA 1
ATOM 644 C C . ALA A 1 82 ? 1.538 6.032 -36.136 1.00 53.44 82 ALA A C 1
ATOM 646 O O . ALA A 1 82 ? 1.618 6.821 -37.080 1.00 53.44 82 ALA A O 1
ATOM 647 N N . ASP A 1 83 ? 2.589 5.431 -35.570 1.00 42.94 83 ASP A N 1
ATOM 648 C CA . ASP A 1 83 ? 4.002 5.551 -35.948 1.00 42.94 83 ASP A CA 1
ATOM 649 C C . ASP A 1 83 ? 4.496 4.264 -36.642 1.00 42.94 83 ASP A C 1
ATOM 651 O O . ASP A 1 83 ? 5.385 4.366 -37.522 1.00 42.94 83 ASP A O 1
#

pLDDT: mean 83.03, std 13.27, range [42.94, 96.38]

Radius of gyration: 21.9 Å; chains: 1; bounding box: 57×30×6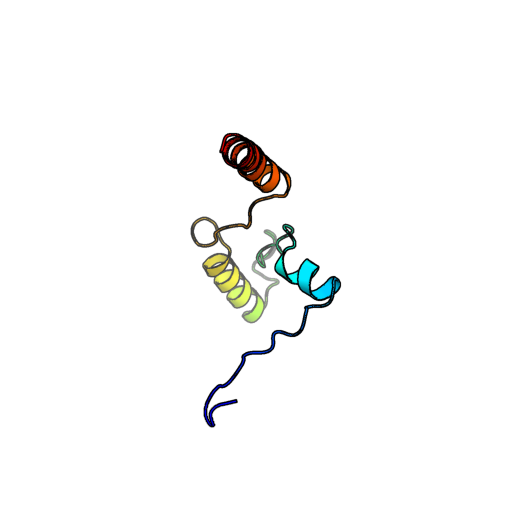2 Å

Organism: NCBI:txid2768069

Secondary structure (DSSP, 8-state):
--TT-----PPPPPHHHHHHHH----PPPP-PPTT-TTT--HHHHHHHHHHHHHHSTTT--PPPPHHHHHHHHHHHHHHTT--